Protein AF-A0A553ZTK9-F1 (afdb_monomer)

Organism: NCBI:txid2597270

Structure (mmCIF, N/CA/C/O backbone):
data_AF-A0A553ZTK9-F1
#
_entry.id   AF-A0A553ZTK9-F1
#
loop_
_atom_site.group_PDB
_atom_site.id
_atom_site.type_symbol
_atom_site.label_atom_id
_atom_site.label_alt_id
_atom_site.label_comp_id
_atom_site.label_asym_id
_atom_site.label_entity_id
_atom_site.label_seq_id
_atom_site.pdbx_PDB_ins_code
_atom_site.Cartn_x
_atom_site.Cartn_y
_atom_site.Cartn_z
_atom_site.occupancy
_atom_site.B_iso_or_equiv
_atom_site.auth_seq_id
_atom_site.auth_comp_id
_atom_site.auth_asym_id
_atom_site.auth_atom_id
_atom_site.pdbx_PDB_model_num
ATOM 1 N N . MET A 1 1 ? 37.631 13.029 -29.524 1.00 67.94 1 MET A N 1
ATOM 2 C CA . MET A 1 1 ? 36.819 11.803 -29.641 1.00 67.94 1 MET A CA 1
ATOM 3 C C . MET A 1 1 ? 36.211 11.817 -31.020 1.00 67.94 1 MET A C 1
ATOM 5 O O . MET A 1 1 ? 35.429 12.722 -31.294 1.00 67.94 1 MET A O 1
ATOM 9 N N . ASP A 1 2 ? 36.625 10.909 -31.897 1.00 88.19 2 ASP A N 1
ATOM 10 C CA . ASP A 1 2 ? 36.084 10.864 -33.252 1.00 88.19 2 ASP A CA 1
ATOM 11 C C . ASP A 1 2 ? 34.579 10.572 -33.194 1.00 88.19 2 ASP A C 1
ATOM 13 O O . ASP A 1 2 ? 34.169 9.625 -32.513 1.00 88.19 2 ASP A O 1
ATOM 17 N N . PRO A 1 3 ? 33.734 11.354 -33.888 1.00 88.12 3 PRO A N 1
ATOM 18 C CA . PRO A 1 3 ? 32.281 11.178 -33.850 1.00 88.12 3 PRO A CA 1
ATOM 19 C C . PRO A 1 3 ? 31.864 9.761 -34.269 1.00 88.12 3 PRO A C 1
ATOM 21 O O . PRO A 1 3 ? 30.888 9.216 -33.763 1.00 88.12 3 PRO A O 1
ATOM 24 N N . LEU A 1 4 ? 32.669 9.121 -35.119 1.00 91.12 4 LEU A N 1
ATOM 25 C CA . LEU A 1 4 ? 32.507 7.740 -35.564 1.00 91.12 4 LEU A CA 1
ATOM 26 C C . LEU A 1 4 ? 32.557 6.720 -34.415 1.00 91.12 4 LEU A C 1
ATOM 28 O O . LEU A 1 4 ? 31.746 5.799 -34.389 1.00 91.12 4 LEU A O 1
ATOM 32 N N . ILE A 1 5 ? 33.455 6.908 -33.442 1.00 93.81 5 ILE A N 1
ATOM 33 C CA . ILE A 1 5 ? 33.578 6.032 -32.264 1.00 93.81 5 ILE A CA 1
ATOM 34 C C . ILE A 1 5 ? 32.351 6.189 -31.358 1.00 93.81 5 ILE A C 1
ATOM 36 O O . ILE A 1 5 ? 31.873 5.228 -30.762 1.00 93.81 5 ILE A O 1
ATOM 40 N N . LEU A 1 6 ? 31.805 7.402 -31.277 1.00 92.69 6 LEU A N 1
ATOM 41 C CA . LEU A 1 6 ? 30.640 7.695 -30.448 1.00 92.69 6 LEU A CA 1
ATOM 42 C C . LEU A 1 6 ? 29.373 7.033 -31.017 1.00 92.69 6 LEU A C 1
ATOM 44 O O . LEU A 1 6 ? 28.603 6.428 -30.268 1.00 92.69 6 LEU A O 1
ATOM 48 N N . PHE A 1 7 ? 29.195 7.066 -32.342 1.00 94.44 7 PHE A N 1
ATOM 49 C CA . PHE A 1 7 ? 28.080 6.394 -33.015 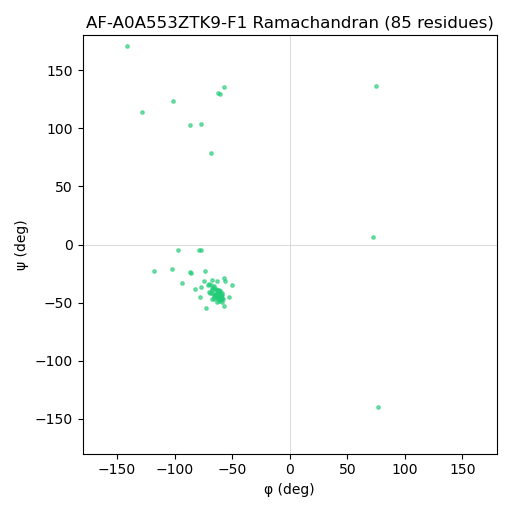1.00 94.44 7 PHE A CA 1
ATOM 50 C C . PHE A 1 7 ? 28.162 4.867 -32.938 1.00 94.44 7 PHE A C 1
ATOM 52 O O . PHE A 1 7 ? 27.143 4.221 -32.691 1.00 94.44 7 PHE A O 1
ATOM 59 N N . THR A 1 8 ? 29.347 4.274 -33.108 1.00 94.12 8 THR A N 1
ATOM 60 C CA . THR A 1 8 ? 29.506 2.812 -33.011 1.00 94.12 8 THR A CA 1
ATOM 61 C C . THR A 1 8 ? 29.270 2.309 -31.592 1.00 94.12 8 THR A C 1
ATOM 63 O O . THR A 1 8 ? 28.614 1.283 -31.412 1.00 94.12 8 THR A O 1
ATOM 66 N N . LEU A 1 9 ? 29.722 3.051 -30.582 1.00 95.31 9 LEU A N 1
ATOM 67 C CA . LEU A 1 9 ? 29.543 2.684 -29.179 1.00 95.31 9 LEU A CA 1
ATOM 68 C C . LEU A 1 9 ? 28.075 2.814 -28.736 1.00 95.31 9 LEU A C 1
ATOM 70 O O . LEU A 1 9 ? 27.556 1.910 -28.080 1.00 95.31 9 LEU A O 1
ATOM 74 N N . LEU A 1 10 ? 27.372 3.870 -29.166 1.00 93.50 10 LEU A N 1
ATOM 75 C CA . LEU A 1 10 ? 25.921 4.000 -28.967 1.00 93.50 10 LEU A CA 1
ATOM 76 C C . LEU A 1 10 ? 25.143 2.888 -29.681 1.00 93.50 10 LEU A C 1
ATOM 78 O O . LEU A 1 10 ? 24.261 2.276 -29.080 1.00 93.50 10 LEU A O 1
ATOM 82 N N . GLY A 1 11 ? 25.480 2.591 -30.938 1.00 94.25 11 GLY A N 1
ATOM 83 C CA . GLY A 1 11 ? 24.839 1.522 -31.706 1.00 94.25 11 GLY A CA 1
ATOM 84 C C . GLY A 1 11 ? 25.020 0.147 -31.058 1.00 94.25 11 GLY A C 1
ATOM 85 O O . GLY A 1 11 ? 24.047 -0.588 -30.885 1.00 94.25 11 GLY A O 1
ATOM 86 N N . ALA A 1 12 ? 26.241 -0.177 -30.622 1.00 93.62 12 ALA A N 1
ATOM 87 C CA . ALA A 1 12 ? 26.535 -1.415 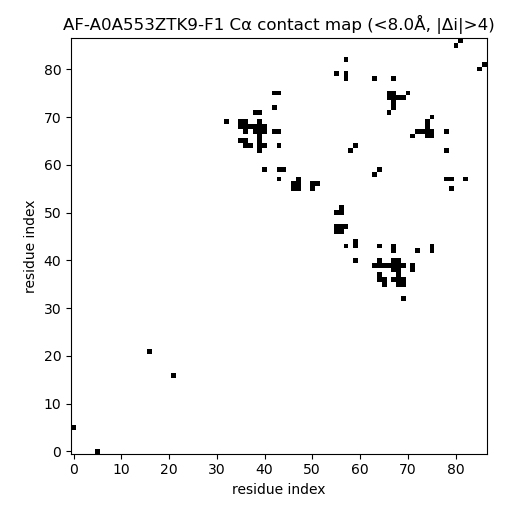-29.906 1.00 93.62 12 ALA A CA 1
ATOM 88 C C . ALA A 1 12 ? 25.775 -1.504 -28.572 1.00 93.62 12 ALA A C 1
ATOM 90 O O . ALA A 1 12 ? 25.228 -2.559 -28.254 1.00 93.62 12 ALA A O 1
ATOM 91 N N . ALA A 1 13 ? 25.673 -0.400 -27.821 1.00 90.81 13 ALA A N 1
ATOM 92 C CA . ALA A 1 13 ? 24.898 -0.349 -26.583 1.00 90.81 13 ALA A CA 1
ATOM 93 C C . ALA A 1 13 ? 23.399 -0.604 -26.823 1.00 90.81 13 ALA A C 1
ATOM 95 O O . ALA A 1 13 ? 22.778 -1.338 -26.056 1.00 90.81 13 ALA A O 1
ATOM 96 N N . VAL A 1 14 ? 22.823 -0.059 -27.901 1.00 89.62 14 VAL A N 1
ATOM 97 C CA . VAL A 1 14 ? 21.420 -0.309 -28.276 1.00 89.62 14 VAL A CA 1
ATOM 98 C C . VAL A 1 14 ? 21.204 -1.775 -28.659 1.00 89.62 14 VAL A C 1
ATOM 100 O O . VAL A 1 14 ? 20.274 -2.398 -28.152 1.00 89.62 14 VAL A O 1
ATOM 103 N N . VAL A 1 15 ? 22.073 -2.363 -29.488 1.00 90.81 15 VAL A N 1
ATOM 104 C CA . VAL A 1 15 ? 21.988 -3.792 -29.859 1.00 90.81 15 VAL A CA 1
ATOM 105 C C . VAL A 1 15 ? 22.138 -4.694 -28.630 1.00 90.81 15 VAL A C 1
ATOM 107 O O . VAL A 1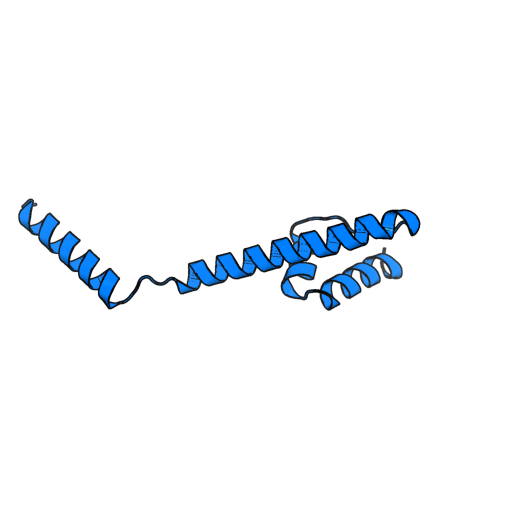 15 ? 21.402 -5.672 -28.480 1.00 90.81 15 VAL A O 1
ATOM 110 N N 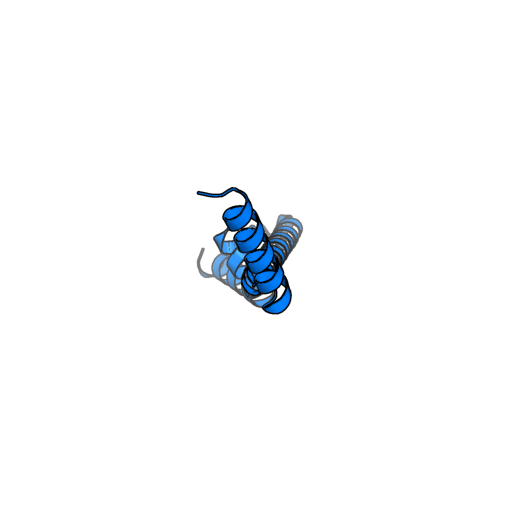. LEU A 1 16 ? 23.038 -4.351 -27.709 1.00 88.31 16 LEU A N 1
ATOM 111 C CA . LEU A 1 16 ? 23.219 -5.076 -26.453 1.00 88.31 16 LEU A CA 1
ATOM 112 C C . LEU A 1 16 ? 21.978 -4.965 -25.553 1.00 88.31 16 LEU A C 1
ATOM 114 O O . LEU A 1 16 ? 21.519 -5.969 -25.018 1.00 88.31 16 LEU A O 1
ATOM 118 N N . LEU A 1 17 ? 21.372 -3.779 -25.441 1.00 84.06 17 LEU A N 1
ATOM 119 C CA . LEU A 1 17 ? 20.125 -3.578 -24.695 1.00 84.06 17 LEU A CA 1
ATOM 120 C C . LEU A 1 17 ? 18.966 -4.403 -25.284 1.00 84.06 17 LEU A C 1
ATOM 122 O O . LEU A 1 17 ? 18.179 -4.988 -24.538 1.00 84.06 17 LEU A O 1
ATOM 126 N N . LEU A 1 18 ? 18.868 -4.464 -26.615 1.00 82.31 18 LEU A N 1
ATOM 127 C CA . LEU A 1 18 ? 17.834 -5.226 -27.321 1.00 82.31 18 LEU A CA 1
ATOM 128 C C . LEU A 1 18 ? 18.032 -6.745 -27.196 1.00 82.31 18 LEU A C 1
ATOM 130 O O . LEU A 1 18 ? 17.046 -7.472 -27.113 1.00 82.31 18 LEU A O 1
ATOM 134 N N . THR A 1 19 ? 19.278 -7.226 -27.148 1.00 80.62 19 THR A N 1
ATOM 135 C CA . THR A 1 19 ? 19.601 -8.663 -27.027 1.00 80.62 19 THR A CA 1
ATOM 136 C C . THR A 1 19 ? 19.536 -9.180 -25.591 1.00 80.62 19 THR A C 1
ATOM 138 O O . THR A 1 19 ? 19.045 -10.283 -25.365 1.00 80.62 19 THR A O 1
ATOM 141 N N . VAL A 1 20 ? 19.977 -8.389 -24.609 1.00 80.56 20 VAL A N 1
ATOM 142 C CA . VAL A 1 20 ? 19.860 -8.718 -23.174 1.00 80.56 20 VAL A CA 1
ATOM 143 C C . VAL A 1 20 ? 18.414 -8.553 -22.683 1.00 80.56 20 VAL A C 1
ATOM 145 O O . VAL A 1 20 ? 18.005 -9.193 -21.712 1.00 80.56 20 VAL A O 1
ATOM 148 N N . GLY A 1 21 ? 17.621 -7.736 -23.384 1.00 69.38 21 GLY A N 1
ATOM 149 C CA . GLY A 1 21 ? 16.295 -7.312 -22.961 1.00 69.38 21 GLY A CA 1
ATOM 150 C C . GLY A 1 21 ? 16.398 -6.262 -21.857 1.00 69.38 21 GLY A C 1
ATOM 151 O O . GLY A 1 21 ? 17.184 -6.386 -20.916 1.00 69.38 21 GLY A O 1
ATOM 152 N N . ALA A 1 22 ? 15.587 -5.206 -21.940 1.00 69.56 22 ALA A N 1
ATOM 153 C CA . ALA A 1 22 ? 15.512 -4.240 -20.853 1.00 69.56 22 ALA A CA 1
ATOM 154 C C . ALA A 1 22 ? 15.124 -4.979 -19.556 1.00 69.56 22 ALA A C 1
ATOM 156 O O . ALA A 1 22 ? 14.198 -5.799 -19.584 1.00 69.56 22 ALA A O 1
ATOM 157 N N . PRO A 1 23 ? 15.776 -4.710 -18.409 1.00 67.38 23 PRO A N 1
ATOM 158 C CA . PRO A 1 23 ? 15.370 -5.276 -17.131 1.00 67.38 23 PRO A CA 1
ATOM 159 C C . PRO A 1 23 ? 14.017 -4.669 -16.727 1.00 67.38 23 PRO A C 1
ATOM 161 O O . PRO A 1 23 ? 13.925 -3.768 -15.903 1.00 67.38 23 PRO A O 1
ATOM 164 N N . MET A 1 24 ? 12.929 -5.172 -17.314 1.00 69.88 24 MET A N 1
ATOM 165 C CA . MET A 1 24 ? 11.548 -4.749 -17.050 1.00 69.88 24 MET A CA 1
ATOM 166 C C . MET A 1 24 ? 11.017 -5.336 -15.734 1.00 69.88 24 MET A C 1
ATOM 168 O O . MET A 1 24 ? 9.914 -5.006 -15.305 1.00 69.88 24 MET A O 1
ATOM 172 N N . ARG A 1 25 ? 11.797 -6.195 -15.060 1.00 75.62 25 ARG A N 1
ATOM 173 C CA . ARG A 1 25 ? 11.461 -6.795 -13.758 1.00 75.62 25 ARG A CA 1
ATOM 174 C C . ARG A 1 25 ? 11.170 -5.747 -12.665 1.00 75.62 25 ARG A C 1
ATOM 176 O O . ARG A 1 25 ? 10.090 -5.835 -12.083 1.00 75.62 25 ARG A O 1
ATOM 183 N N . PRO A 1 26 ? 12.041 -4.751 -12.391 1.00 77.00 26 PRO A N 1
ATOM 184 C CA . PRO A 1 26 ? 11.760 -3.693 -11.414 1.00 77.00 26 PRO A CA 1
ATOM 185 C C . PRO A 1 26 ? 10.541 -2.837 -11.780 1.00 77.00 26 PRO A C 1
ATOM 187 O O . PRO A 1 26 ? 9.732 -2.527 -10.911 1.00 77.00 26 PRO A O 1
ATOM 190 N N . ILE A 1 27 ? 10.353 -2.515 -13.064 1.00 84.62 27 ILE A N 1
ATOM 191 C CA . ILE A 1 27 ? 9.192 -1.742 -13.537 1.00 84.62 27 ILE A CA 1
ATOM 192 C C . ILE A 1 27 ? 7.894 -2.522 -13.292 1.00 84.62 27 ILE A C 1
ATOM 194 O O . ILE A 1 27 ? 6.911 -1.972 -12.798 1.00 84.62 27 ILE A O 1
ATOM 198 N N . ARG A 1 28 ? 7.899 -3.830 -13.569 1.00 84.62 28 ARG A N 1
ATOM 199 C CA . ARG A 1 28 ? 6.755 -4.712 -13.315 1.00 84.62 28 ARG A CA 1
ATOM 200 C C . ARG A 1 28 ? 6.461 -4.869 -11.820 1.00 84.62 28 ARG A C 1
ATOM 202 O O . ARG A 1 28 ? 5.295 -4.939 -11.442 1.00 84.62 28 ARG A O 1
ATOM 209 N N . LEU A 1 29 ? 7.493 -4.900 -10.973 1.00 87.88 29 LEU A N 1
ATOM 210 C CA . LEU A 1 29 ? 7.335 -4.929 -9.516 1.00 87.88 29 LEU A CA 1
ATOM 211 C C . LEU A 1 29 ? 6.658 -3.650 -9.005 1.00 87.88 29 LEU A C 1
ATOM 213 O O . LEU A 1 29 ? 5.678 -3.738 -8.268 1.00 87.88 29 LEU A O 1
ATOM 217 N N . LEU A 1 30 ? 7.152 -2.484 -9.432 1.00 89.69 30 LEU A N 1
ATOM 218 C CA . LEU A 1 30 ? 6.572 -1.183 -9.092 1.00 89.69 30 LEU A CA 1
ATOM 219 C C . LEU 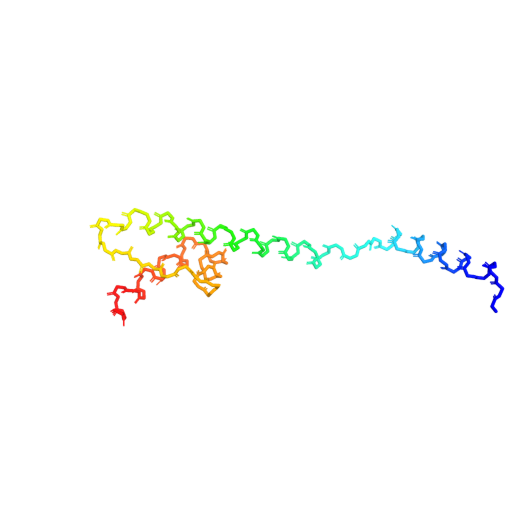A 1 30 ? 5.118 -1.086 -9.560 1.00 89.69 30 LEU A C 1
ATOM 221 O O . LEU A 1 30 ? 4.252 -0.722 -8.771 1.00 89.69 30 LEU A O 1
ATOM 225 N N . GLY A 1 31 ? 4.827 -1.496 -10.798 1.00 90.00 31 GLY A N 1
ATOM 226 C CA . GLY A 1 31 ? 3.458 -1.546 -11.315 1.00 90.00 31 GLY A CA 1
ATOM 227 C C . GLY A 1 31 ? 2.539 -2.435 -10.472 1.00 90.00 31 GLY A C 1
ATOM 228 O O . GLY A 1 31 ? 1.457 -2.005 -10.077 1.00 90.00 31 GLY A O 1
ATOM 229 N N . ASN A 1 32 ? 2.987 -3.646 -10.123 1.00 91.81 32 ASN A N 1
ATOM 230 C CA . ASN A 1 32 ? 2.212 -4.561 -9.281 1.00 91.81 32 ASN A CA 1
ATOM 231 C C . ASN A 1 32 ? 1.955 -3.999 -7.874 1.00 91.81 32 ASN A C 1
ATOM 233 O O . ASN A 1 32 ? 0.858 -4.177 -7.343 1.00 91.81 32 ASN A O 1
ATOM 237 N N . LEU A 1 33 ? 2.942 -3.338 -7.261 1.00 93.00 33 LEU A N 1
ATOM 238 C CA . LEU A 1 33 ? 2.771 -2.685 -5.960 1.00 93.00 33 LEU A CA 1
ATOM 239 C C . LEU A 1 33 ? 1.767 -1.535 -6.040 1.00 93.00 33 LEU A C 1
ATOM 241 O O . LEU A 1 33 ? 0.876 -1.454 -5.198 1.00 93.00 33 LEU A O 1
ATOM 245 N N . SER A 1 34 ? 1.855 -0.703 -7.076 1.00 94.00 34 SER A N 1
ATOM 246 C CA . SER A 1 34 ? 0.906 0.388 -7.302 1.00 94.00 34 SER A CA 1
ATOM 247 C C . SER A 1 34 ? -0.523 -0.125 -7.461 1.00 94.00 34 SER A C 1
ATOM 249 O O . SER A 1 34 ? -1.431 0.393 -6.817 1.00 94.00 34 SER A O 1
ATOM 251 N N . VAL A 1 35 ? -0.733 -1.188 -8.247 1.00 95.12 35 VAL A N 1
ATOM 252 C CA . VAL A 1 35 ? -2.061 -1.807 -8.402 1.00 95.12 35 VAL A CA 1
ATOM 253 C C . VAL A 1 35 ? -2.584 -2.316 -7.059 1.00 95.12 35 VAL A C 1
ATOM 255 O O . VAL A 1 35 ? -3.726 -2.036 -6.703 1.00 95.12 35 VAL A O 1
ATOM 258 N N . LYS A 1 36 ? -1.746 -3.008 -6.277 1.00 95.25 36 LYS A N 1
ATOM 259 C CA . LYS A 1 36 ? -2.118 -3.479 -4.935 1.00 95.25 36 LYS A CA 1
ATOM 260 C C . LYS A 1 36 ? -2.511 -2.329 -4.008 1.00 95.25 36 LYS A C 1
ATOM 262 O O . LYS A 1 36 ? -3.523 -2.437 -3.324 1.00 95.25 36 LYS A O 1
ATOM 267 N N . LEU A 1 37 ? -1.771 -1.220 -4.015 1.00 95.81 37 LEU A N 1
ATOM 268 C CA . LEU A 1 37 ? -2.116 -0.033 -3.228 1.00 95.81 37 LEU A CA 1
ATOM 269 C C . LEU A 1 37 ? -3.461 0.562 -3.638 1.00 95.81 37 LEU A C 1
ATOM 271 O O . LEU A 1 37 ? -4.279 0.850 -2.769 1.00 95.81 37 LEU A O 1
ATOM 275 N N . VAL A 1 38 ? -3.716 0.698 -4.941 1.00 96.88 38 VAL A N 1
ATOM 276 C CA . VAL A 1 38 ? -5.006 1.191 -5.447 1.00 96.88 38 VAL A CA 1
ATOM 277 C C . VAL A 1 38 ? -6.145 0.278 -4.996 1.00 96.88 38 VAL A C 1
ATOM 279 O O . VAL A 1 38 ? -7.149 0.768 -4.487 1.00 96.88 38 VAL A O 1
ATOM 282 N N . VAL A 1 39 ? -5.974 -1.043 -5.098 1.00 96.12 39 VAL A N 1
ATOM 283 C CA . VAL A 1 39 ? -6.959 -2.015 -4.597 1.00 96.12 39 VAL A CA 1
ATOM 284 C C . VAL A 1 39 ? -7.179 -1.851 -3.090 1.00 96.12 39 VAL A C 1
ATOM 286 O O . VAL A 1 39 ? -8.323 -1.822 -2.644 1.00 96.12 39 VAL A O 1
ATOM 289 N N . GLY A 1 40 ? -6.113 -1.683 -2.304 1.00 96.62 40 GLY A N 1
ATOM 290 C CA . GLY A 1 40 ? -6.207 -1.445 -0.862 1.00 96.62 40 GLY A CA 1
ATOM 291 C C . GLY A 1 40 ? -6.975 -0.169 -0.514 1.00 96.62 40 GLY A C 1
ATOM 292 O O . GLY A 1 40 ? -7.838 -0.192 0.363 1.00 96.62 40 GLY A O 1
ATOM 293 N N . ILE A 1 41 ? -6.714 0.926 -1.232 1.00 97.06 41 ILE A N 1
ATOM 294 C CA . ILE A 1 41 ? -7.439 2.195 -1.077 1.00 97.06 41 ILE A CA 1
ATOM 295 C C . ILE A 1 41 ? -8.921 2.010 -1.408 1.00 97.06 41 ILE A C 1
ATOM 297 O O . ILE A 1 41 ? -9.771 2.458 -0.643 1.00 97.06 41 ILE A O 1
ATOM 301 N N . LEU A 1 42 ? -9.239 1.325 -2.511 1.00 97.06 42 LEU A N 1
ATOM 302 C CA . LEU A 1 42 ? -10.622 1.062 -2.914 1.00 97.06 42 LEU A CA 1
ATOM 303 C C . LEU A 1 42 ? -11.371 0.225 -1.870 1.00 97.06 42 LEU A C 1
ATOM 305 O O . LEU A 1 42 ? -12.501 0.560 -1.525 1.00 97.06 42 LEU A O 1
ATOM 309 N N . LEU A 1 43 ? -10.742 -0.821 -1.327 1.00 95.44 43 LEU A N 1
ATOM 310 C CA . LEU A 1 43 ? -11.330 -1.648 -0.268 1.00 95.44 43 LEU A CA 1
ATOM 311 C C . LEU A 1 43 ? -11.610 -0.843 1.006 1.00 95.44 43 LEU A C 1
ATOM 313 O O . LEU A 1 43 ? -12.705 -0.933 1.561 1.00 95.44 43 LEU A O 1
ATOM 317 N N . LEU A 1 44 ? -10.649 -0.028 1.450 1.00 95.44 44 LEU A N 1
ATOM 318 C CA . LEU A 1 44 ? -10.838 0.855 2.603 1.00 95.44 44 LEU A CA 1
ATOM 319 C C . LEU A 1 44 ? -11.947 1.878 2.355 1.00 95.44 44 LEU A C 1
ATOM 321 O O . LEU A 1 44 ? -12.766 2.123 3.237 1.00 95.44 44 LEU A O 1
ATOM 325 N N . PHE A 1 45 ? -12.002 2.450 1.152 1.00 95.06 45 PHE A N 1
ATOM 326 C CA . PHE A 1 45 ? -13.055 3.377 0.758 1.00 95.06 45 PHE A CA 1
ATOM 327 C C . PHE A 1 45 ? -14.438 2.717 0.800 1.00 95.06 45 PHE A C 1
ATOM 329 O O . PHE A 1 45 ? -15.353 3.281 1.390 1.00 95.06 45 PHE A O 1
ATOM 336 N N . LEU A 1 46 ? -14.582 1.509 0.248 1.00 94.00 46 LEU A N 1
ATOM 337 C CA . LEU A 1 46 ? -15.830 0.736 0.277 1.00 94.00 46 LEU A CA 1
ATOM 338 C C . LEU A 1 46 ? -16.293 0.444 1.708 1.00 94.00 46 LEU A C 1
ATOM 340 O O . LEU A 1 46 ? -17.475 0.616 2.020 1.00 94.00 46 LEU A O 1
ATOM 344 N N . VAL A 1 47 ? -15.368 0.044 2.586 1.00 92.81 47 VAL A N 1
ATOM 345 C CA . VAL A 1 47 ? -15.683 -0.189 4.002 1.00 92.81 47 VAL A CA 1
ATOM 346 C C . VAL A 1 47 ? -16.074 1.099 4.699 1.00 92.81 47 VAL A C 1
ATOM 348 O O . VAL A 1 47 ? -17.080 1.100 5.390 1.00 92.81 47 VAL A O 1
ATOM 351 N N . ASN A 1 48 ? -15.352 2.198 4.496 1.00 93.75 48 ASN A N 1
ATOM 352 C CA . ASN A 1 48 ? -15.690 3.474 5.124 1.00 93.75 48 ASN A CA 1
ATOM 353 C C . ASN A 1 48 ? -17.014 4.051 4.606 1.00 93.75 48 ASN A C 1
ATOM 355 O O . ASN A 1 48 ? -17.771 4.632 5.379 1.00 93.75 48 ASN A O 1
ATOM 359 N N . ALA A 1 49 ? -17.309 3.883 3.315 1.00 91.25 49 ALA A N 1
ATOM 360 C CA . ALA A 1 49 ? -18.569 4.311 2.717 1.00 91.25 49 ALA A CA 1
ATOM 361 C C . ALA A 1 49 ? -19.752 3.517 3.291 1.00 91.25 49 ALA A C 1
ATOM 363 O O . ALA A 1 49 ? -20.764 4.105 3.664 1.00 91.25 49 ALA A O 1
ATOM 364 N N . SER A 1 50 ? -19.600 2.196 3.431 1.00 88.81 50 SER A N 1
ATOM 365 C CA . SER A 1 50 ? -20.625 1.321 4.025 1.00 88.81 50 SER A CA 1
ATOM 366 C C . SER A 1 50 ? -20.704 1.467 5.553 1.00 88.81 50 SER A C 1
ATOM 368 O O . SER A 1 50 ? -21.765 1.332 6.155 1.00 88.81 50 SER A O 1
ATOM 370 N N . GLY A 1 51 ? -19.570 1.770 6.184 1.00 82.75 51 GLY A N 1
ATOM 371 C CA . GLY A 1 51 ? -19.386 1.937 7.624 1.00 82.75 51 GLY A CA 1
ATOM 372 C C . GLY A 1 51 ? -19.867 3.282 8.161 1.00 82.75 51 GLY A C 1
ATOM 373 O O . GLY A 1 51 ? -19.915 3.471 9.375 1.00 82.75 51 GLY A O 1
ATOM 374 N N . SER A 1 52 ? -20.304 4.193 7.284 1.00 75.81 52 SER A N 1
ATOM 375 C CA . SER A 1 52 ? -20.973 5.444 7.658 1.00 75.81 52 SER A CA 1
ATOM 376 C C . SER A 1 52 ? -22.125 5.223 8.645 1.00 75.81 52 SER A C 1
ATOM 378 O O . SER A 1 52 ? -22.341 6.065 9.513 1.00 75.81 52 SER A O 1
ATOM 380 N N . TRP A 1 53 ? -22.850 4.106 8.537 1.00 73.38 53 TRP A N 1
ATOM 381 C CA . TRP A 1 53 ? -23.991 3.804 9.407 1.00 73.38 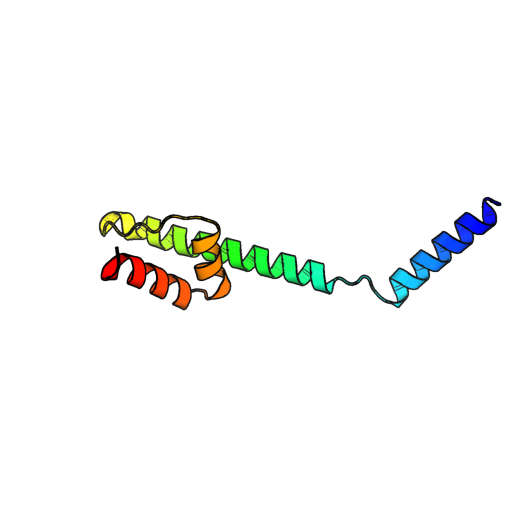53 TRP A CA 1
ATOM 382 C C . TRP A 1 53 ? -23.587 3.127 10.720 1.00 73.38 53 TRP A C 1
ATOM 384 O O . TRP A 1 53 ? -24.310 3.223 11.706 1.00 73.38 53 TRP A O 1
ATOM 394 N N . THR A 1 54 ? -22.436 2.453 10.745 1.00 78.06 54 THR A N 1
ATOM 395 C CA . THR A 1 54 ? -21.915 1.743 11.925 1.00 78.06 54 THR A CA 1
ATOM 396 C C . THR A 1 54 ? -20.893 2.563 12.714 1.00 78.06 54 THR A C 1
ATOM 398 O O . THR A 1 54 ? -20.431 2.113 13.758 1.00 78.06 54 THR A O 1
ATOM 401 N N . GLY A 1 55 ? -20.512 3.749 12.224 1.00 82.56 55 GLY A N 1
ATOM 402 C CA . GLY A 1 55 ? -19.427 4.560 12.788 1.00 82.56 55 GLY A CA 1
ATOM 403 C C . GLY A 1 55 ? -18.028 3.992 12.514 1.00 82.56 55 GLY A C 1
ATOM 404 O O . GLY A 1 55 ? -17.035 4.519 13.019 1.00 82.56 55 GLY A O 1
ATOM 405 N N . LEU A 1 56 ? -17.927 2.929 11.709 1.00 86.56 56 LEU A N 1
ATOM 406 C CA . LEU A 1 56 ? -16.661 2.297 11.367 1.00 86.56 56 LEU A CA 1
ATOM 407 C C . LEU A 1 56 ? -15.928 3.145 10.322 1.00 86.56 56 LEU A C 1
ATOM 409 O O . LEU A 1 56 ? -16.262 3.129 9.138 1.00 86.56 56 LEU A O 1
ATOM 413 N N . HIS A 1 57 ? -14.907 3.871 10.777 1.00 90.50 57 HIS A N 1
ATOM 414 C CA . HIS A 1 57 ? -14.057 4.695 9.925 1.00 90.50 57 HIS A CA 1
ATOM 415 C C . HIS A 1 57 ? -12.574 4.378 10.154 1.00 90.50 57 HIS A C 1
ATOM 417 O O . HIS A 1 57 ? -12.015 4.640 11.226 1.00 90.50 57 HIS A O 1
ATOM 423 N N . ILE A 1 58 ? -11.926 3.820 9.131 1.00 92.69 58 ILE A N 1
ATOM 424 C CA . ILE A 1 58 ? -10.491 3.528 9.106 1.00 92.69 58 ILE A CA 1
ATOM 425 C C . ILE A 1 58 ? -9.792 4.619 8.285 1.00 92.69 58 ILE A C 1
ATOM 427 O O . ILE A 1 58 ? -10.131 4.806 7.117 1.00 92.69 58 ILE A O 1
ATOM 431 N N . PRO A 1 59 ? -8.796 5.332 8.837 1.00 92.69 59 PRO A N 1
ATOM 432 C CA . PRO A 1 59 ? -8.107 6.386 8.102 1.00 92.69 59 PRO A CA 1
ATOM 433 C C . PRO A 1 59 ? -7.423 5.824 6.850 1.00 92.69 59 PRO A C 1
ATOM 435 O O . PRO A 1 59 ? -6.675 4.847 6.924 1.00 92.69 59 PRO A O 1
ATOM 438 N N . ILE A 1 60 ? -7.657 6.457 5.698 1.00 95.00 60 ILE A N 1
ATOM 439 C CA . ILE A 1 60 ? -7.032 6.095 4.420 1.00 95.00 60 ILE A CA 1
ATOM 440 C C . ILE A 1 60 ? -5.687 6.821 4.326 1.00 95.00 60 ILE A C 1
ATOM 442 O O . ILE A 1 60 ? -5.633 8.022 4.077 1.00 95.00 60 ILE A O 1
ATOM 446 N N . ASN A 1 61 ? -4.594 6.097 4.554 1.00 95.25 61 ASN A N 1
ATOM 447 C CA . ASN A 1 61 ? -3.232 6.621 4.473 1.00 95.25 61 ASN A CA 1
ATOM 448 C C . ASN A 1 61 ? -2.299 5.566 3.843 1.00 95.25 61 ASN A C 1
ATOM 450 O O . ASN A 1 61 ? -2.718 4.422 3.651 1.00 95.25 61 ASN A O 1
ATOM 454 N N . PRO A 1 62 ? -1.038 5.904 3.512 1.00 94.06 62 PRO A N 1
ATOM 455 C CA . PRO A 1 62 ? -0.124 4.956 2.876 1.00 94.06 62 PRO A CA 1
ATOM 456 C C . PRO A 1 62 ? 0.074 3.656 3.667 1.00 94.06 62 PRO A C 1
ATOM 458 O O . PRO A 1 62 ? 0.254 2.602 3.062 1.00 94.06 62 PRO A O 1
ATOM 461 N N . VAL A 1 63 ? -0.001 3.699 5.001 1.00 95.12 63 VAL A N 1
ATOM 462 C CA . VAL A 1 63 ? 0.174 2.522 5.863 1.00 95.12 63 VAL A CA 1
ATOM 463 C C . VAL A 1 63 ? -1.041 1.599 5.773 1.00 95.12 63 VAL A C 1
ATOM 465 O O . VAL A 1 63 ? -0.891 0.427 5.431 1.00 95.12 63 VAL A O 1
ATOM 468 N N . THR A 1 64 ? -2.252 2.110 6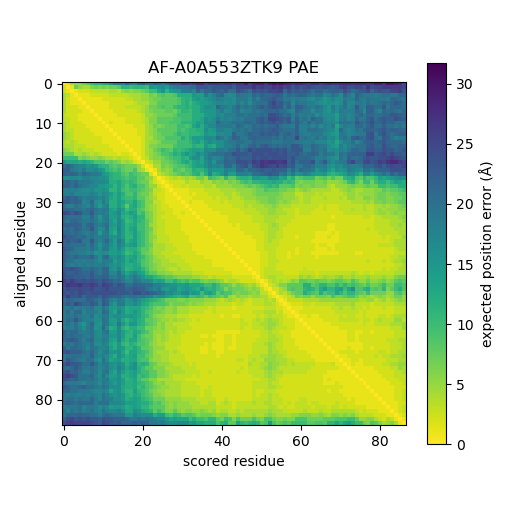.011 1.00 95.38 64 THR A N 1
ATOM 469 C CA . THR A 1 64 ? -3.485 1.303 5.945 1.00 95.38 64 THR A CA 1
ATOM 470 C C . THR A 1 64 ? -3.745 0.796 4.529 1.00 95.38 64 THR A C 1
ATOM 472 O O . THR A 1 64 ? -4.109 -0.370 4.352 1.00 95.38 64 THR A O 1
ATOM 475 N N . ALA A 1 65 ? -3.473 1.617 3.510 1.00 96.19 65 ALA A N 1
ATOM 476 C CA . ALA A 1 65 ? -3.544 1.224 2.106 1.00 96.19 65 ALA A CA 1
ATOM 477 C C . ALA A 1 65 ? -2.542 0.115 1.761 1.00 96.19 65 ALA A C 1
ATOM 479 O O . ALA A 1 65 ? -2.893 -0.804 1.026 1.00 96.19 65 ALA A O 1
ATOM 480 N N . SER A 1 66 ? -1.324 0.156 2.312 1.00 96.38 66 SER A N 1
ATOM 481 C CA . SER A 1 66 ? -0.325 -0.902 2.112 1.00 96.38 66 SER A CA 1
ATOM 482 C C . SER A 1 66 ? -0.738 -2.205 2.782 1.00 96.38 66 SER A C 1
ATOM 484 O O . SER A 1 66 ? -0.694 -3.251 2.141 1.00 96.38 66 SER A O 1
ATOM 486 N N . VAL A 1 67 ? -1.193 -2.159 4.037 1.00 96.50 67 VAL A N 1
ATOM 487 C CA . VAL A 1 67 ? -1.667 -3.352 4.761 1.00 96.50 67 VAL A CA 1
ATOM 488 C C . VAL A 1 67 ? -2.835 -3.995 4.011 1.00 96.50 67 VAL A C 1
ATOM 490 O O . VAL A 1 67 ? -2.800 -5.183 3.695 1.00 96.50 67 VAL A O 1
ATOM 493 N N . THR A 1 68 ? -3.835 -3.199 3.636 1.00 97.06 68 THR A N 1
ATOM 494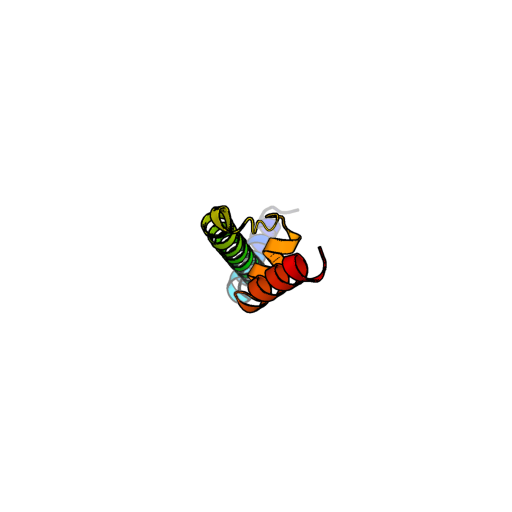 C CA . THR A 1 68 ? -5.019 -3.691 2.915 1.00 97.06 68 THR A CA 1
ATOM 495 C C . THR A 1 68 ? -4.697 -4.094 1.478 1.00 97.06 68 THR A C 1
ATOM 497 O O . THR A 1 68 ? -5.262 -5.048 0.965 1.00 97.06 68 THR A O 1
ATOM 500 N N . GLY A 1 69 ? -3.784 -3.401 0.804 1.00 95.81 69 GLY A N 1
ATOM 501 C CA . GLY A 1 69 ? -3.426 -3.670 -0.587 1.00 95.81 69 GLY A CA 1
ATOM 502 C C . GLY A 1 69 ? -2.517 -4.884 -0.763 1.00 95.81 69 GLY A C 1
ATOM 503 O O . GLY A 1 69 ? -2.659 -5.638 -1.726 1.00 95.81 69 GLY A O 1
ATOM 504 N N . ILE A 1 70 ? -1.587 -5.102 0.170 1.00 95.56 70 ILE A N 1
ATOM 505 C CA . ILE A 1 70 ? -0.661 -6.240 0.132 1.00 95.56 70 ILE A CA 1
ATOM 506 C C . ILE A 1 70 ? -1.358 -7.516 0.602 1.00 95.56 70 ILE A C 1
ATOM 508 O O . ILE A 1 70 ? -1.202 -8.547 -0.057 1.00 95.56 70 ILE A O 1
ATOM 512 N N . LEU A 1 71 ? -2.113 -7.453 1.707 1.00 95.12 71 LEU A N 1
ATOM 513 C CA . LEU A 1 71 ? -2.815 -8.616 2.253 1.00 95.12 71 LEU A CA 1
ATOM 514 C C . LEU A 1 71 ? -4.208 -8.824 1.634 1.00 95.12 71 LEU A C 1
ATOM 516 O O . LEU A 1 71 ? -4.702 -9.946 1.634 1.00 95.12 71 LEU A O 1
ATOM 520 N N . GLY A 1 72 ? -4.849 -7.789 1.091 1.00 93.69 72 GLY A N 1
ATOM 521 C CA . GLY A 1 72 ? -6.218 -7.856 0.573 1.00 93.69 72 GLY A CA 1
ATOM 522 C C . GLY A 1 72 ? -7.270 -7.844 1.688 1.00 93.69 72 GLY A C 1
ATOM 523 O O . GLY A 1 72 ? -7.133 -7.158 2.704 1.00 93.69 72 GLY A O 1
ATOM 524 N N . VAL A 1 73 ? -8.316 -8.657 1.511 1.00 93.81 73 VAL A N 1
ATOM 525 C CA . VAL A 1 73 ? -9.404 -8.854 2.487 1.00 93.81 73 VAL A CA 1
ATOM 526 C C . VAL A 1 73 ? -8.909 -9.221 3.897 1.00 93.81 73 VAL A C 1
ATOM 528 O O . VAL A 1 73 ? -9.385 -8.599 4.844 1.00 93.81 73 VAL A O 1
ATOM 531 N N . PRO A 1 74 ? -7.948 -10.146 4.110 1.00 95.31 74 PRO A N 1
ATOM 532 C CA . PRO A 1 74 ? -7.473 -10.424 5.468 1.00 95.31 74 PRO A CA 1
ATOM 533 C C . PRO A 1 74 ? -6.789 -9.212 6.124 1.00 95.31 74 PRO A C 1
ATOM 535 O O . PRO A 1 74 ? -6.918 -9.028 7.332 1.00 95.31 74 PRO A O 1
ATOM 538 N N . GLY A 1 75 ? -6.132 -8.339 5.350 1.00 95.19 75 GLY A N 1
ATOM 539 C CA . GLY A 1 75 ? -5.585 -7.076 5.862 1.00 95.19 75 GLY A CA 1
ATOM 540 C C . GLY A 1 75 ? -6.676 -6.094 6.289 1.00 95.19 75 GLY A C 1
ATOM 541 O O . GLY A 1 75 ? -6.556 -5.446 7.325 1.00 95.19 75 GLY A O 1
ATOM 542 N N . LEU A 1 76 ? -7.769 -6.032 5.528 1.00 94.94 76 LEU A N 1
ATOM 543 C CA . LEU A 1 76 ? -8.945 -5.232 5.869 1.00 94.94 76 LEU A CA 1
ATOM 544 C C . LEU A 1 76 ? -9.572 -5.696 7.190 1.00 94.94 76 LEU A C 1
ATOM 546 O O . LEU A 1 76 ? -9.804 -4.882 8.079 1.00 94.94 76 LEU A O 1
ATOM 550 N N . VAL A 1 77 ? -9.789 -7.007 7.337 1.00 94.88 77 VAL A N 1
ATOM 551 C CA . VAL A 1 77 ? -10.340 -7.610 8.563 1.00 94.88 77 VAL A CA 1
ATOM 552 C C . VAL A 1 77 ? -9.432 -7.336 9.760 1.00 94.88 77 VAL A C 1
ATOM 554 O O . VAL A 1 77 ? -9.925 -6.976 10.827 1.00 94.88 77 VAL A O 1
ATOM 557 N N . LEU A 1 78 ? -8.112 -7.437 9.579 1.00 94.94 78 LEU A N 1
ATOM 558 C CA . LEU A 1 78 ? -7.142 -7.103 10.620 1.00 94.94 78 LEU A CA 1
ATOM 559 C C . LEU A 1 78 ? -7.274 -5.642 11.068 1.00 94.94 78 LEU A C 1
ATOM 561 O O . LEU A 1 78 ? -7.326 -5.380 12.266 1.00 94.94 78 LEU A O 1
ATOM 565 N N . LEU A 1 79 ? -7.350 -4.692 10.132 1.00 94.50 79 LEU A N 1
ATOM 566 C CA . LEU A 1 79 ? -7.492 -3.272 10.470 1.00 94.50 79 LEU A CA 1
ATOM 567 C C . LEU A 1 79 ? -8.817 -2.977 11.180 1.00 94.50 79 LEU A C 1
ATOM 569 O O . LEU A 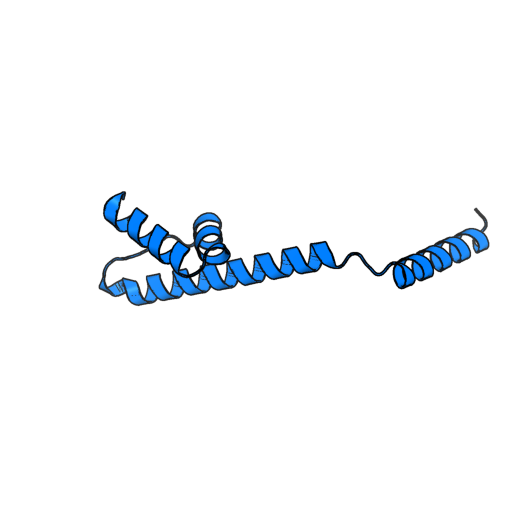1 79 ? -8.829 -2.193 12.127 1.00 94.50 79 LEU A O 1
ATOM 573 N N . VAL A 1 80 ? -9.910 -3.625 10.767 1.00 92.56 80 VAL A N 1
ATOM 574 C CA . VAL A 1 80 ? -11.203 -3.531 11.462 1.00 92.56 80 VAL A CA 1
ATOM 575 C C . VAL A 1 80 ? -11.088 -4.074 12.887 1.00 92.56 80 VAL A C 1
ATOM 577 O O . VAL A 1 80 ? -11.527 -3.414 13.824 1.00 92.56 80 VAL A O 1
ATOM 580 N N . ALA A 1 81 ? -10.449 -5.231 13.077 1.00 93.00 81 ALA A N 1
ATOM 581 C CA . ALA A 1 81 ? -10.240 -5.809 14.401 1.00 93.00 81 ALA A CA 1
ATOM 582 C C . ALA A 1 81 ? -9.386 -4.894 15.294 1.00 93.00 81 ALA A C 1
ATOM 584 O O . ALA A 1 81 ? -9.769 -4.609 16.425 1.00 93.00 81 ALA A O 1
ATOM 585 N N . VAL A 1 82 ? -8.272 -4.362 14.782 1.00 92.38 82 VAL A N 1
ATOM 586 C CA . VAL A 1 82 ? -7.439 -3.395 15.520 1.00 92.38 82 VAL A CA 1
ATOM 587 C C . VAL A 1 82 ? -8.253 -2.159 15.904 1.00 92.38 82 VAL A C 1
ATOM 589 O O . VAL A 1 82 ? -8.149 -1.679 17.028 1.00 92.38 82 VAL A O 1
ATOM 592 N N . LYS A 1 83 ? -9.098 -1.661 14.999 1.00 89.94 83 LYS A N 1
ATOM 593 C CA . LYS A 1 83 ? -9.941 -0.496 15.265 1.00 89.94 83 LYS A CA 1
ATOM 594 C C . LYS A 1 83 ? -11.028 -0.758 16.312 1.00 89.94 83 LYS A C 1
ATOM 596 O O . LYS A 1 83 ? -11.405 0.189 16.977 1.00 89.94 83 LYS A O 1
ATOM 601 N N . GLN A 1 84 ? -11.532 -1.988 16.424 1.00 88.38 84 GLN A N 1
ATOM 602 C CA . GLN A 1 84 ? -12.652 -2.339 17.306 1.00 88.38 84 GLN A CA 1
ATOM 603 C C . GLN A 1 84 ? -12.212 -2.837 18.689 1.00 88.38 84 GLN A C 1
ATOM 605 O O . GLN A 1 84 ? -12.934 -2.661 19.666 1.00 88.38 84 GLN A O 1
ATOM 610 N N . PHE A 1 85 ? -11.072 -3.528 18.767 1.00 89.31 85 PHE A N 1
ATOM 611 C CA . PHE A 1 85 ? -10.604 -4.168 20.002 1.00 89.31 85 PHE A CA 1
ATOM 612 C C . PHE A 1 85 ? -9.493 -3.390 20.711 1.00 89.31 85 PHE A C 1
ATOM 614 O O . PHE A 1 85 ? -9.256 -3.625 21.893 1.00 89.31 85 PHE A O 1
ATOM 621 N N . LEU A 1 86 ? -8.775 -2.524 19.992 1.00 85.38 86 LEU A N 1
ATOM 622 C CA . LEU A 1 86 ? -7.551 -1.875 20.475 1.00 85.38 86 LEU A CA 1
ATOM 623 C C . LEU A 1 86 ? -7.659 -0.346 20.563 1.00 85.38 86 LEU A C 1
ATOM 625 O O . LEU A 1 86 ? -6.890 0.260 21.306 1.00 85.38 86 LEU A O 1
ATOM 629 N N . LEU A 1 87 ? -8.574 0.266 19.809 1.00 75.38 87 LEU A N 1
ATOM 630 C CA . LEU A 1 87 ? -8.821 1.711 19.723 1.00 75.38 87 LEU A CA 1
ATOM 631 C C . LEU A 1 87 ? -10.280 2.018 20.056 1.00 75.38 87 LEU A C 1
ATOM 633 O O . LEU A 1 87 ? -10.527 3.172 20.468 1.00 75.38 87 LEU A O 1
#

Foldseek 3Di:
DPVVVVVVVVVVVVVVCVVVDPPCVVVVVVVLQVQLLVLQLVVLVVCQVVCPVVVDHDDNDSVSSNQCSVVPPVSVVVSSCCVPPPD

Mean predicted aligned error: 9.2 Å

pLDDT: mean 89.67, std 7.68, range [67.38, 97.06]

Sequence (87 aa):
MDPLILFTLLGAAVVLLLTVGAPMRPIRLLGNLSVKLVVGILLLFLVNASGSWTGLHIPINPVTASVTGILGVPGLVLLVAVKQFLL

Radius of gyration: 23.15 Å; Cα contacts (8 Å, |Δi|>4): 65; chains: 1; bounding box: 61×22×56 Å

Solvent-accessible surface area (backbone atoms only — not comparable to full-atom values): 4838 Å² total; per-residue (Å²): 130,63,69,68,59,54,52,51,52,52,50,51,51,51,54,48,42,66,72,72,46,72,82,54,62,65,58,51,50,53,51,53,51,51,53,26,32,53,51,11,43,52,52,48,47,53,47,32,65,65,17,64,84,74,72,46,73,71,77,89,43,77,65,53,16,42,46,16,19,74,58,34,71,67,28,45,54,49,51,51,47,47,54,73,77,75,100

Secondary structure (DSSP, 8-state):
--HHHHHHHHHHHHHHHHHH----HHHHHHHHHHHHHHHHHHHHHHHHHHGGGTT-----SHHHHHHHHHH-HHHHHHHHHHHHHT-

InterPro domains:
  IPR010001 SigmaK-factor processing regulatory BofA [PF07441] (13-84)
  IPR010001 SigmaK-factor processing regulatory BofA [TIGR02862] (6-86)